Protein AF-A0A833XPL9-F1 (afdb_monomer)

Secondary structure (DSSP, 8-state):
-------SS-HHHHHHHHHHHHTT-----PPPP---S-S--GGGSS-------SSSS-----------GGGGTTT-HHHHHHHHHT--STTSHHHHHHHHSS----

Organism: Juglans regia (NCBI:txid51240)

Radius of gyration: 23.5 Å; Cα contacts (8 Å, |Δi|>4): 28; chains: 1; bounding box: 42×35×54 Å

Solvent-accessible surface area (backbone atoms only — not comparable to full-atom values): 7616 Å² total; per-residue (Å²): 140,87,87,87,87,89,75,93,64,55,71,67,58,50,47,54,53,47,49,73,73,51,64,84,62,77,85,78,83,72,75,81,91,74,82,88,76,74,96,66,54,78,87,65,50,97,68,87,88,85,82,86,69,92,61,92,80,88,84,88,85,87,84,76,94,71,80,84,56,77,89,43,61,87,77,30,65,69,59,55,52,49,50,62,64,67,30,71,51,88,90,24,64,46,37,52,50,46,70,74,38,93,79,73,84,132

InterPro domains:
  IPR007863 Peptidase M16, C-terminal [PF05193] (1-98)
  IPR011249 Metalloenzyme, LuxS/M16 peptidase-like [SSF63411] (38-101)
  IPR050626 Peptidase M16 [PTHR43690] (1-100)

Sequence (106 aa):
MHLVVYGKENLDEIQNLVEHKFQDIRNTERSCFRCPGEPCTSEHLQVLVRSVPIKQGHKLRIAWPITPEIHHYKEGPCRYLSHLIGHAGEGSLFYVLKTLGKSFVS

pLDDT: mean 90.02, std 9.69, range [49.91, 97.25]

Mean predicted aligned error: 7.23 Å

Structure (mmCIF, N/CA/C/O backbone):
data_AF-A0A833XPL9-F1
#
_entry.id   AF-A0A833XPL9-F1
#
loop_
_atom_site.group_PDB
_atom_site.id
_atom_site.type_symbol
_atom_site.label_atom_id
_atom_site.label_alt_id
_atom_site.label_comp_id
_atom_site.label_asym_id
_atom_site.label_entity_id
_atom_site.label_seq_id
_atom_site.pdbx_PDB_ins_code
_atom_site.Cartn_x
_atom_site.Cartn_y
_atom_site.Cartn_z
_atom_site.occupancy
_atom_site.B_iso_or_equiv
_atom_site.auth_seq_id
_atom_site.auth_comp_id
_atom_site.auth_asym_id
_atom_site.auth_atom_id
_atom_site.pdbx_PDB_model_num
ATOM 1 N N . MET A 1 1 ? -11.309 -5.680 17.076 1.00 87.75 1 MET A N 1
ATOM 2 C CA . MET A 1 1 ? -12.397 -5.012 16.329 1.00 87.75 1 MET A CA 1
ATOM 3 C C . MET A 1 1 ? -12.152 -3.516 16.419 1.00 87.75 1 MET A C 1
ATOM 5 O O . MET A 1 1 ? -11.761 -3.070 17.488 1.00 87.75 1 MET A O 1
ATOM 9 N N . HIS A 1 2 ? -12.335 -2.770 15.332 1.00 92.25 2 HIS A N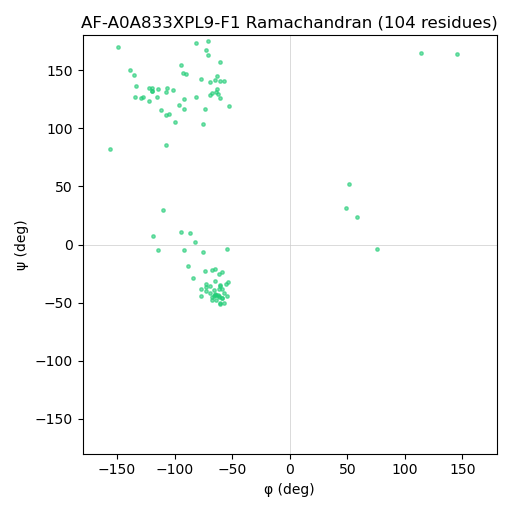 1
ATOM 10 C CA . HIS A 1 2 ? -12.300 -1.305 15.350 1.00 92.25 2 HIS A CA 1
ATOM 11 C C . HIS A 1 2 ? -13.664 -0.798 14.883 1.00 92.25 2 HIS A C 1
ATOM 13 O O . HIS A 1 2 ? -14.184 -1.306 13.891 1.00 92.25 2 HIS A O 1
ATOM 19 N N . LEU A 1 3 ? -14.242 0.155 15.611 1.00 94.44 3 LEU A N 1
ATOM 20 C CA . LEU A 1 3 ? -15.529 0.772 15.303 1.00 94.44 3 LEU A CA 1
ATOM 21 C C . LEU A 1 3 ? -15.318 2.279 15.164 1.00 94.44 3 LEU A C 1
ATOM 23 O O . LEU A 1 3 ? -14.645 2.888 15.990 1.00 94.44 3 LEU A O 1
ATOM 27 N N . VAL A 1 4 ? -15.902 2.862 14.123 1.00 96.31 4 VAL A N 1
ATOM 28 C CA . VAL A 1 4 ? -15.976 4.311 13.930 1.00 96.31 4 VAL A CA 1
ATOM 29 C C . VAL A 1 4 ? -17.440 4.646 13.691 1.00 96.31 4 VAL A C 1
ATOM 31 O O . VAL A 1 4 ? -18.070 4.044 12.823 1.00 96.31 4 VAL A O 1
ATOM 34 N N . VAL A 1 5 ? -17.978 5.583 14.469 1.00 94.94 5 VAL A N 1
ATOM 35 C CA . VAL A 1 5 ? -19.354 6.072 14.336 1.00 94.94 5 VAL A CA 1
ATOM 36 C C . VAL A 1 5 ? -19.299 7.561 14.038 1.00 94.94 5 VAL A C 1
ATOM 38 O O . VAL A 1 5 ? -18.571 8.303 14.692 1.00 94.94 5 VAL A O 1
ATOM 41 N N . TYR A 1 6 ? -20.051 7.978 13.026 1.00 96.12 6 TYR A N 1
ATOM 42 C CA . TYR A 1 6 ? -20.193 9.372 12.632 1.00 96.12 6 TYR A CA 1
ATOM 43 C C . TYR A 1 6 ? -21.673 9.740 12.692 1.00 96.12 6 TYR A C 1
ATOM 45 O O . TYR A 1 6 ? -22.494 9.082 12.052 1.00 96.12 6 TYR A O 1
ATOM 53 N N . GLY A 1 7 ? -21.997 10.767 13.473 1.00 94.12 7 GLY A N 1
ATOM 54 C CA . GLY A 1 7 ? -23.362 11.181 13.781 1.00 94.12 7 GLY A CA 1
ATOM 55 C C . GLY A 1 7 ? -23.452 12.685 14.018 1.00 94.12 7 GLY A C 1
ATOM 56 O O . GLY A 1 7 ? -22.433 13.377 14.076 1.00 94.12 7 GLY A O 1
ATOM 57 N N . LYS A 1 8 ? -24.684 13.188 14.100 1.00 95.25 8 LYS A N 1
ATOM 58 C CA . LYS A 1 8 ? -24.973 14.598 14.432 1.00 95.25 8 LYS A CA 1
ATOM 59 C C . LYS A 1 8 ? -25.087 14.818 15.941 1.00 95.25 8 LYS A C 1
ATOM 61 O O . LYS A 1 8 ? -25.043 15.956 16.397 1.00 95.25 8 LYS A O 1
ATOM 66 N N . GLU A 1 9 ? -25.293 13.726 16.659 1.00 96.06 9 GLU A N 1
ATOM 67 C CA . GLU A 1 9 ? -25.378 13.605 18.101 1.00 96.06 9 GLU A CA 1
ATOM 68 C C . GLU A 1 9 ? -24.071 14.053 18.764 1.00 96.06 9 GLU A C 1
ATOM 70 O O . GLU A 1 9 ? -22.996 14.055 18.152 1.00 96.06 9 GLU A O 1
ATOM 75 N N . ASN A 1 10 ? -24.161 14.439 20.034 1.00 96.69 10 ASN A N 1
ATOM 76 C CA . ASN A 1 10 ? -22.964 14.757 20.808 1.00 96.69 10 ASN A CA 1
ATOM 77 C C . ASN A 1 10 ? -22.178 13.477 21.168 1.00 96.69 10 ASN A C 1
ATOM 79 O O . ASN A 1 10 ? -22.651 12.353 20.997 1.00 96.69 10 ASN A O 1
ATOM 83 N N . LEU A 1 11 ? -20.943 13.645 21.652 1.00 97.25 11 LEU A N 1
ATOM 84 C CA . LEU A 1 11 ? -20.059 12.513 21.950 1.00 97.25 11 LEU A CA 1
ATOM 85 C C . LEU A 1 11 ? -20.639 11.575 23.018 1.00 97.25 11 LEU A C 1
ATOM 87 O O . LEU A 1 11 ? -20.486 10.363 22.884 1.00 97.25 11 LEU A O 1
ATOM 91 N N . ASP A 1 12 ? -21.341 12.114 24.015 1.00 97.19 12 ASP A N 1
ATOM 92 C CA . ASP A 1 12 ? -21.923 11.327 25.106 1.00 97.19 12 ASP A CA 1
ATOM 93 C C . ASP A 1 12 ? -23.086 10.456 24.604 1.00 97.19 12 ASP A C 1
ATOM 95 O O . ASP A 1 12 ? -23.192 9.275 24.937 1.00 97.19 12 ASP A O 1
ATOM 99 N N . GLU A 1 13 ? -23.940 11.004 23.738 1.00 96.56 13 GLU A N 1
ATOM 100 C CA . GLU A 1 13 ? -25.021 10.273 23.069 1.00 96.56 13 GLU A CA 1
ATOM 101 C C . GLU A 1 13 ? -24.479 9.142 22.189 1.00 96.56 13 GLU A C 1
ATOM 103 O O . GLU A 1 13 ? -24.975 8.011 22.252 1.00 96.56 13 GLU A O 1
ATOM 108 N N . ILE A 1 14 ? -23.434 9.421 21.400 1.00 97.12 14 ILE A N 1
ATOM 109 C CA . ILE A 1 14 ? -22.791 8.417 20.543 1.00 97.12 14 ILE A CA 1
ATOM 110 C C . ILE A 1 14 ? -22.144 7.323 21.395 1.00 97.12 14 ILE A C 1
ATOM 112 O O . ILE A 1 14 ? -22.291 6.142 21.072 1.00 97.12 14 ILE A O 1
A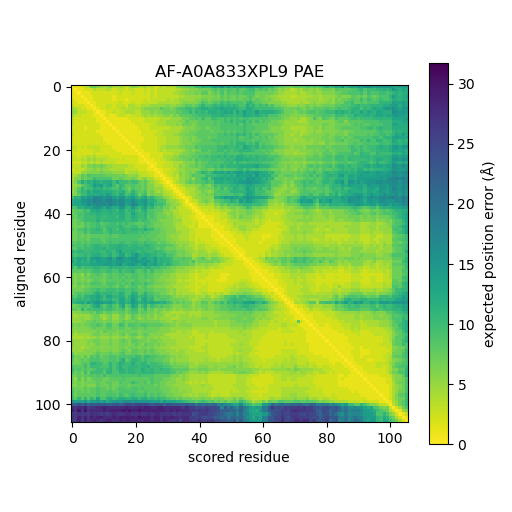TOM 116 N N . GLN A 1 15 ? -21.465 7.685 22.486 1.00 96.00 15 GLN A N 1
ATOM 117 C CA . GLN A 1 15 ? -20.865 6.718 23.402 1.00 96.00 15 GLN A CA 1
ATOM 118 C C . GLN A 1 15 ? -21.933 5.800 24.008 1.00 96.00 15 GLN A C 1
ATOM 120 O O . GLN A 1 15 ? -21.818 4.580 23.878 1.00 96.00 15 GLN A O 1
ATOM 125 N N . ASN A 1 16 ? -23.005 6.367 24.571 1.00 96.62 16 ASN A N 1
ATOM 126 C CA . ASN A 1 16 ? -24.107 5.599 25.161 1.00 96.62 16 ASN A CA 1
ATOM 127 C C . ASN A 1 16 ? -24.742 4.635 24.145 1.00 96.62 16 ASN A C 1
ATOM 129 O O . ASN A 1 16 ? -25.024 3.474 24.455 1.00 96.62 16 ASN A O 1
ATOM 133 N N . LEU A 1 17 ? -24.937 5.093 22.904 1.00 95.88 17 LEU A N 1
ATOM 134 C CA . LEU A 1 17 ? -25.479 4.269 21.824 1.00 95.88 17 LEU A CA 1
ATOM 135 C C . LEU A 1 17 ? -24.549 3.100 21.470 1.00 95.88 17 LEU A C 1
ATOM 137 O O . LEU A 1 17 ? -25.019 1.980 21.241 1.00 95.88 17 LEU A O 1
ATOM 141 N N . VAL A 1 18 ? -23.242 3.361 21.391 1.00 96.50 18 VAL A N 1
ATOM 142 C CA . VAL A 1 18 ? -22.230 2.348 21.074 1.00 96.50 18 VAL A CA 1
ATOM 143 C C . VAL A 1 18 ? -22.126 1.324 22.196 1.00 96.50 18 VAL A C 1
ATOM 145 O O . VAL A 1 18 ? -22.175 0.127 21.919 1.00 96.50 18 VAL A O 1
ATOM 148 N N . GLU A 1 19 ? -22.044 1.758 23.449 1.00 95.81 19 GLU A N 1
ATOM 149 C CA . GLU A 1 19 ? -21.995 0.852 24.598 1.00 95.81 19 GLU A CA 1
ATOM 150 C C . GLU A 1 19 ? -23.223 -0.060 24.613 1.00 95.81 19 GLU A C 1
ATOM 152 O O . GLU A 1 19 ? -23.082 -1.282 24.583 1.00 95.81 19 GLU A O 1
ATOM 157 N N . HIS A 1 20 ? -24.426 0.510 24.500 1.00 96.19 20 HIS A N 1
ATOM 158 C CA . HIS A 1 20 ? -25.662 -0.271 24.485 1.00 96.19 20 HIS A CA 1
ATOM 159 C C . HIS A 1 20 ? -25.711 -1.296 23.338 1.00 96.19 20 HIS A C 1
ATOM 161 O O . HIS A 1 20 ? -26.241 -2.395 23.507 1.00 96.19 20 HIS A O 1
ATOM 167 N N . LYS A 1 21 ? -25.211 -0.955 22.143 1.00 95.50 21 LYS A N 1
ATOM 168 C CA . LYS A 1 21 ? -25.292 -1.839 20.963 1.00 95.50 21 LYS A CA 1
ATOM 169 C C . LYS A 1 21 ? -24.180 -2.881 20.883 1.00 95.50 21 LYS A C 1
ATOM 171 O O . LYS A 1 21 ? -24.397 -3.923 20.270 1.00 95.50 21 LYS A O 1
ATOM 176 N N . PHE A 1 22 ? -23.002 -2.592 21.429 1.00 96.00 22 PHE A N 1
ATOM 177 C CA . PHE A 1 22 ? -21.805 -3.414 21.232 1.00 96.00 22 PHE A CA 1
ATOM 178 C C . PHE A 1 22 ? -21.311 -4.095 22.521 1.00 96.00 22 PHE A C 1
ATOM 180 O O . PHE A 1 22 ? -20.408 -4.926 22.428 1.00 96.00 22 PHE A O 1
ATOM 187 N N . GLN A 1 23 ? -21.910 -3.824 23.691 1.00 94.88 23 GLN A N 1
ATOM 188 C CA . GLN A 1 23 ? -21.533 -4.446 24.975 1.00 94.88 23 GLN A CA 1
ATOM 189 C C . GLN A 1 23 ? -21.562 -5.981 24.966 1.00 94.88 23 GLN A C 1
ATOM 191 O O . GLN A 1 23 ? -20.718 -6.616 25.595 1.00 94.88 23 GLN A O 1
ATOM 196 N N . ASP A 1 24 ? -22.485 -6.592 24.219 1.00 95.38 24 ASP A N 1
ATOM 197 C CA . ASP A 1 24 ? -22.658 -8.051 24.201 1.00 95.38 24 ASP A CA 1
ATOM 198 C C . ASP A 1 24 ? -21.571 -8.779 23.389 1.00 95.38 24 ASP A C 1
ATOM 200 O O . ASP A 1 24 ? -21.501 -10.015 23.369 1.00 95.38 24 ASP A O 1
ATOM 204 N N . ILE A 1 25 ? -20.697 -8.033 22.705 1.00 94.06 25 ILE A N 1
ATOM 205 C CA . ILE A 1 25 ? -19.609 -8.603 21.915 1.00 94.06 25 ILE A CA 1
ATOM 206 C C . ILE A 1 25 ? -18.510 -9.083 22.857 1.00 94.06 25 ILE A C 1
ATOM 208 O O . ILE A 1 25 ? -17.701 -8.318 23.380 1.00 94.06 25 ILE A O 1
ATOM 212 N N . ARG A 1 26 ? -18.455 -10.403 23.031 1.00 93.44 26 ARG A N 1
ATOM 213 C CA . ARG A 1 26 ? -17.462 -11.066 23.878 1.00 93.44 26 ARG A CA 1
ATOM 214 C C . ARG A 1 2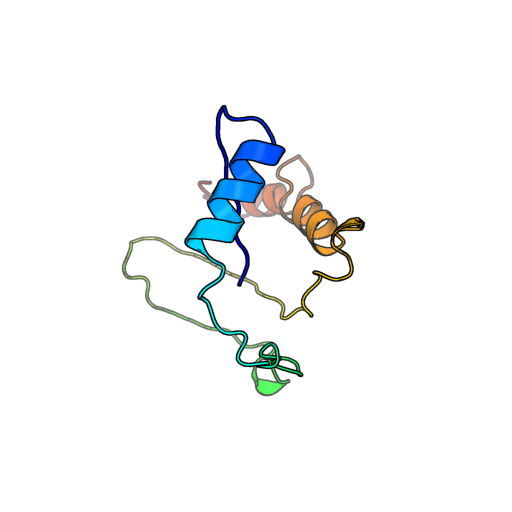6 ? -16.043 -10.837 23.360 1.00 93.44 26 ARG A C 1
ATOM 216 O O . ARG A 1 26 ? -15.735 -11.133 22.204 1.00 93.44 26 ARG A O 1
ATOM 223 N N . ASN A 1 27 ? -15.152 -10.405 24.249 1.00 91.50 27 ASN A N 1
ATOM 224 C CA . ASN A 1 27 ? -13.719 -10.433 23.989 1.00 91.50 27 ASN A CA 1
ATOM 225 C C . ASN A 1 27 ? -13.213 -11.880 24.079 1.00 91.50 27 ASN A C 1
ATOM 227 O O . ASN A 1 27 ? -13.282 -12.501 25.134 1.00 91.50 27 ASN A O 1
ATOM 231 N N . THR A 1 28 ? -12.706 -12.423 22.972 1.00 93.44 28 THR A N 1
ATOM 232 C CA . THR A 1 28 ? -12.151 -13.786 22.918 1.00 93.44 28 THR A CA 1
ATOM 233 C C . THR A 1 28 ? -10.633 -13.827 23.119 1.00 93.44 28 THR A C 1
ATOM 235 O O . THR A 1 28 ? -10.024 -14.838 22.781 1.00 93.44 28 THR A O 1
ATOM 238 N N . GLU A 1 29 ? -10.013 -12.714 23.531 1.00 89.19 29 GLU A N 1
ATOM 239 C CA . GLU A 1 29 ? -8.566 -12.569 23.788 1.00 89.19 29 GLU A CA 1
ATOM 240 C C . GLU A 1 29 ? -7.667 -13.107 22.663 1.00 89.19 29 GLU A C 1
ATOM 242 O O . GLU A 1 29 ? -6.551 -13.580 22.872 1.00 89.19 29 GLU A O 1
ATOM 247 N N . ARG A 1 30 ? -8.156 -13.032 21.420 1.00 89.31 30 ARG A N 1
ATOM 248 C CA . ARG A 1 30 ? -7.398 -13.510 20.267 1.00 89.31 30 ARG A CA 1
ATOM 249 C C . ARG A 1 30 ? -6.207 -12.596 20.035 1.00 89.31 30 ARG A C 1
ATOM 251 O O . ARG A 1 30 ? -6.362 -11.383 19.892 1.00 89.31 30 ARG A O 1
ATOM 258 N N . SER A 1 31 ? -5.028 -13.199 19.932 1.00 86.62 31 SER A N 1
ATOM 259 C CA . SER A 1 31 ? -3.831 -12.491 19.508 1.00 86.62 31 SER A CA 1
ATOM 260 C C . SER A 1 31 ? -3.995 -11.988 18.073 1.00 86.62 31 SER A C 1
ATOM 262 O O . SER A 1 31 ? -4.628 -12.619 17.223 1.00 86.62 31 SER A O 1
ATOM 264 N N . CYS A 1 32 ? -3.429 -10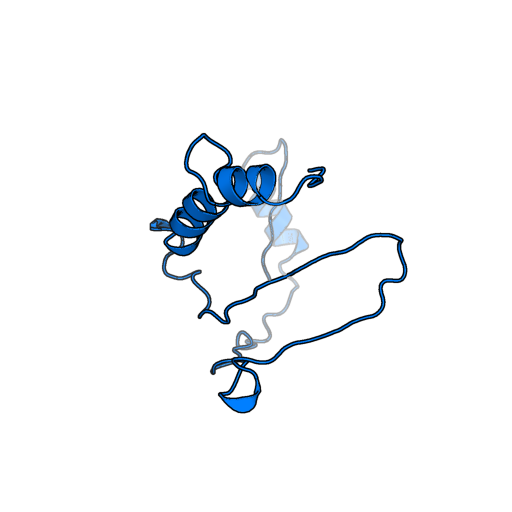.813 17.800 1.00 83.38 32 CYS A N 1
ATOM 265 C CA . CYS A 1 32 ? -3.360 -10.310 16.437 1.00 83.38 32 CYS A CA 1
ATOM 266 C C . CYS A 1 32 ? -2.479 -11.250 15.605 1.00 83.38 32 CYS A C 1
ATOM 268 O O . CYS A 1 32 ? -1.372 -11.593 16.031 1.00 83.38 32 CYS A O 1
ATOM 270 N N . PHE A 1 33 ? -2.962 -11.652 14.428 1.00 84.69 33 PHE A N 1
ATOM 271 C CA . PHE A 1 33 ? -2.174 -12.447 13.496 1.00 84.69 33 PHE A CA 1
ATOM 272 C C . PHE A 1 33 ? -0.925 -11.662 13.089 1.00 84.69 33 PHE A C 1
ATOM 274 O O . PHE A 1 33 ? -1.014 -10.527 12.618 1.00 84.69 33 PHE A O 1
ATOM 281 N N . ARG A 1 34 ?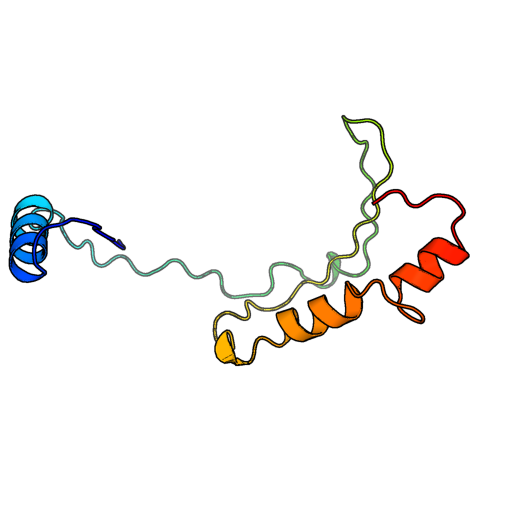 0.244 -12.275 13.268 1.00 82.69 34 ARG A N 1
ATOM 282 C CA . ARG A 1 34 ? 1.520 -11.742 12.790 1.00 82.69 34 ARG A CA 1
ATOM 283 C C . ARG A 1 34 ? 2.116 -12.755 11.829 1.00 82.69 34 ARG A C 1
ATOM 285 O O . ARG A 1 34 ? 2.158 -13.939 12.143 1.00 82.69 34 ARG A O 1
ATOM 292 N N . CYS A 1 35 ? 2.602 -12.273 10.694 1.00 81.12 35 CYS A N 1
ATOM 293 C CA . CYS A 1 35 ? 3.390 -13.064 9.759 1.00 81.12 35 CYS A CA 1
ATOM 294 C C . CYS A 1 35 ? 4.845 -12.587 9.854 1.00 81.12 35 CYS A C 1
ATOM 296 O O . CYS A 1 35 ? 5.214 -11.653 9.142 1.00 81.12 35 CYS A O 1
ATOM 298 N N . PRO A 1 36 ? 5.644 -13.118 10.796 1.00 74.94 36 PRO A N 1
ATOM 299 C CA . PRO A 1 36 ? 7.053 -12.766 10.888 1.00 74.94 36 PRO A CA 1
ATOM 300 C C . PRO A 1 36 ? 7.820 -13.347 9.693 1.00 74.94 36 PRO A C 1
ATOM 302 O O . PRO A 1 36 ? 7.588 -14.490 9.307 1.00 74.94 36 PRO A O 1
ATOM 305 N N . GLY A 1 37 ? 8.751 -12.570 9.142 1.00 76.44 37 GLY A N 1
ATOM 306 C CA . GLY A 1 37 ? 9.624 -12.988 8.042 1.00 76.44 37 GLY A CA 1
ATOM 307 C C . GLY A 1 37 ? 9.393 -12.221 6.741 1.00 76.44 37 GLY A C 1
ATOM 308 O O . GLY A 1 37 ? 8.389 -11.531 6.570 1.00 76.44 37 GLY A O 1
ATOM 309 N N . GLU A 1 38 ? 10.358 -12.341 5.832 1.00 80.81 38 GLU A N 1
ATOM 310 C CA . GLU A 1 38 ? 10.269 -11.774 4.488 1.00 80.81 38 GLU A CA 1
ATOM 311 C C . GLU A 1 38 ? 9.435 -12.720 3.606 1.00 80.81 38 GLU A C 1
ATOM 313 O O . GLU A 1 38 ? 9.756 -13.909 3.526 1.00 80.81 38 GLU A O 1
ATOM 318 N N . PRO A 1 39 ? 8.383 -12.241 2.920 1.00 83.19 39 PRO A N 1
ATOM 319 C CA . PRO A 1 39 ? 7.586 -13.086 2.029 1.00 83.19 39 PRO A CA 1
ATOM 320 C C . PRO A 1 39 ? 8.388 -13.599 0.823 1.00 83.19 39 PRO A C 1
ATOM 322 O O . PRO A 1 39 ? 8.005 -14.593 0.209 1.00 83.19 39 PRO A O 1
ATOM 325 N N . CYS A 1 40 ? 9.493 -12.931 0.485 1.00 88.69 40 CYS A N 1
ATOM 326 C CA . CYS A 1 40 ? 10.378 -13.288 -0.616 1.00 88.69 40 CYS A CA 1
ATOM 327 C C . CYS A 1 40 ? 11.731 -13.778 -0.082 1.00 88.69 40 CYS A C 1
ATOM 329 O O . CYS A 1 40 ? 12.495 -13.012 0.500 1.00 88.69 40 CYS A O 1
ATOM 331 N N . THR A 1 41 ? 12.062 -15.044 -0.335 1.00 89.75 41 THR A N 1
ATOM 332 C CA . THR A 1 41 ? 13.431 -15.569 -0.158 1.00 89.75 41 THR A CA 1
ATOM 333 C C . THR A 1 41 ? 14.314 -15.228 -1.364 1.00 89.75 41 THR A C 1
ATOM 335 O O . THR A 1 41 ? 13.817 -14.746 -2.381 1.00 89.75 41 THR A O 1
ATOM 338 N N . SER A 1 42 ? 15.618 -15.519 -1.296 1.00 91.19 42 SER A N 1
ATOM 339 C CA . SER A 1 42 ? 16.575 -15.260 -2.386 1.00 91.19 42 SER A CA 1
ATOM 340 C C . SER A 1 42 ? 16.164 -15.854 -3.738 1.00 91.19 42 SER A C 1
ATOM 342 O O . SER A 1 42 ? 16.425 -15.239 -4.765 1.00 91.19 42 SER A O 1
ATOM 344 N N . GLU A 1 43 ? 15.473 -16.997 -3.747 1.00 93.94 43 GLU A N 1
ATOM 345 C CA . GLU A 1 43 ? 14.965 -17.650 -4.966 1.00 93.94 43 GLU A CA 1
ATOM 346 C C . GLU A 1 43 ? 13.848 -16.852 -5.659 1.00 93.94 43 GLU A C 1
ATOM 348 O O . GLU A 1 43 ? 13.607 -17.010 -6.853 1.00 93.94 43 GLU A O 1
ATOM 353 N N . HIS A 1 44 ? 13.174 -15.969 -4.919 1.00 93.44 44 HIS A N 1
ATOM 354 C CA . HIS A 1 44 ? 12.112 -15.101 -5.425 1.00 93.44 44 HIS A CA 1
ATOM 355 C C . HIS A 1 44 ? 12.639 -13.741 -5.908 1.00 93.44 44 HIS A C 1
ATOM 357 O O . HIS A 1 44 ? 11.868 -12.925 -6.419 1.00 93.44 44 HIS A O 1
ATOM 363 N N . LEU A 1 45 ? 13.935 -13.462 -5.729 1.00 93.75 45 LEU A N 1
ATOM 364 C CA . LEU A 1 45 ? 14.571 -12.213 -6.142 1.00 93.75 45 LEU A CA 1
ATOM 365 C C . LEU A 1 45 ? 15.206 -12.364 -7.525 1.00 93.75 45 LEU A C 1
ATOM 367 O O . LEU A 1 45 ? 15.577 -13.454 -7.941 1.00 93.75 45 LEU A O 1
ATOM 371 N N . GLN A 1 46 ? 15.352 -11.244 -8.239 1.00 94.62 46 GLN A N 1
ATOM 372 C CA . GLN A 1 46 ? 15.977 -11.204 -9.573 1.00 94.62 46 GLN A CA 1
ATOM 373 C C . GLN A 1 46 ? 15.288 -12.105 -10.617 1.00 94.62 46 GLN A C 1
ATOM 375 O O . GLN A 1 46 ? 15.883 -12.485 -11.624 1.00 94.62 46 GLN A O 1
ATOM 380 N N . VAL A 1 47 ? 14.008 -12.412 -10.408 1.00 95.69 47 VAL A N 1
ATOM 381 C CA . VAL A 1 47 ? 13.199 -13.206 -11.334 1.00 95.69 47 VAL A CA 1
ATOM 382 C C . VAL A 1 47 ? 12.486 -12.323 -12.357 1.00 95.69 47 VAL A C 1
ATOM 384 O O . VAL A 1 47 ? 12.042 -11.213 -12.056 1.00 95.69 47 VAL A O 1
ATOM 387 N N . L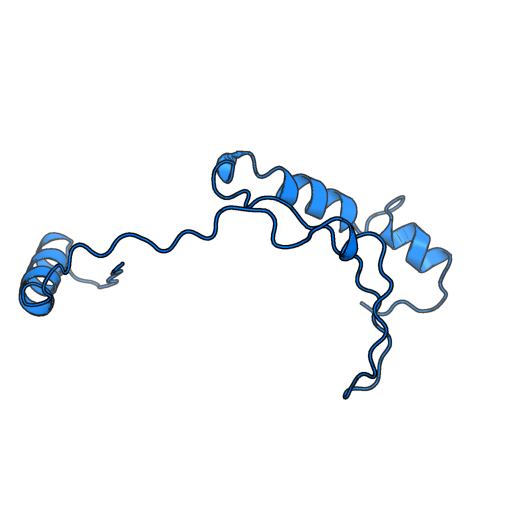EU A 1 48 ? 12.316 -12.843 -13.575 1.00 96.44 48 LEU A N 1
ATOM 388 C CA . LEU A 1 48 ? 11.484 -12.231 -14.610 1.00 96.44 48 LEU A CA 1
ATOM 389 C C . LEU A 1 48 ? 10.174 -13.006 -14.744 1.00 96.44 48 LEU A C 1
ATOM 391 O O . LEU A 1 48 ? 10.152 -14.127 -15.248 1.00 96.44 48 LEU A O 1
ATOM 395 N N . VAL A 1 49 ? 9.066 -12.375 -14.362 1.00 95.06 49 VAL A N 1
ATOM 396 C CA . VAL A 1 49 ? 7.729 -12.960 -14.507 1.00 95.06 49 VAL A CA 1
ATOM 397 C C . VAL A 1 49 ? 7.081 -12.457 -15.796 1.00 95.06 49 VAL A C 1
ATOM 399 O O . VAL A 1 49 ? 6.870 -11.257 -15.969 1.00 95.06 49 VAL A O 1
ATOM 402 N N . ARG A 1 50 ? 6.735 -13.380 -16.701 1.00 96.38 50 ARG A N 1
ATOM 403 C CA . ARG A 1 50 ? 5.980 -13.100 -17.935 1.00 96.38 50 ARG A CA 1
ATOM 404 C C . ARG A 1 50 ? 4.554 -13.621 -17.785 1.00 96.38 50 ARG A C 1
ATOM 406 O O . ARG A 1 50 ? 4.354 -14.737 -17.323 1.00 96.38 50 ARG A O 1
ATOM 413 N N . SER A 1 51 ? 3.566 -12.818 -18.172 1.00 95.19 51 SER A N 1
ATOM 414 C CA . SER A 1 51 ? 2.146 -13.188 -18.092 1.00 95.19 51 SER A CA 1
ATOM 415 C C . SER A 1 51 ? 1.392 -12.725 -19.336 1.00 95.19 51 SER A C 1
ATOM 417 O O . SER A 1 51 ? 1.773 -11.729 -19.953 1.00 95.19 51 SER A O 1
ATOM 419 N N . VAL A 1 52 ? 0.344 -13.462 -19.711 1.00 95.56 52 VAL A N 1
ATOM 420 C CA . VAL A 1 52 ? -0.528 -13.127 -20.845 1.00 95.56 52 VAL A CA 1
ATOM 421 C C . VAL A 1 52 ? -1.693 -12.282 -20.324 1.00 95.56 52 VAL A C 1
ATOM 423 O O . VAL A 1 52 ? -2.457 -12.771 -19.487 1.00 95.56 52 VAL A O 1
ATOM 426 N N . PRO A 1 53 ? -1.839 -11.014 -20.754 1.00 95.25 53 PRO A N 1
ATOM 427 C CA . PRO A 1 53 ? -2.907 -10.163 -20.260 1.00 95.25 53 PRO A CA 1
ATOM 428 C C . PRO A 1 53 ? -4.241 -10.527 -20.923 1.00 95.25 53 PRO A C 1
ATOM 430 O O . PRO A 1 53 ? -4.302 -10.811 -22.115 1.00 95.25 53 PRO A O 1
ATOM 433 N N . ILE A 1 54 ? -5.329 -10.468 -20.151 1.00 96.56 54 ILE A N 1
ATOM 434 C CA . ILE A 1 54 ? -6.693 -10.643 -20.683 1.00 96.56 54 ILE A CA 1
ATOM 435 C C . ILE A 1 54 ? -7.117 -9.410 -21.496 1.00 96.56 54 ILE A C 1
ATOM 437 O O . ILE A 1 54 ? -7.808 -9.524 -22.503 1.00 96.56 54 ILE A O 1
ATOM 441 N N . LYS A 1 55 ? -6.710 -8.215 -21.052 1.00 94.38 55 LYS A N 1
ATOM 442 C CA . LYS A 1 55 ? -6.978 -6.949 -21.746 1.00 94.38 55 LYS A CA 1
ATOM 443 C C . LYS A 1 55 ? -5.822 -6.598 -22.674 1.00 94.38 55 LYS A C 1
ATOM 445 O O . LYS A 1 55 ? -4.667 -6.855 -22.345 1.00 94.3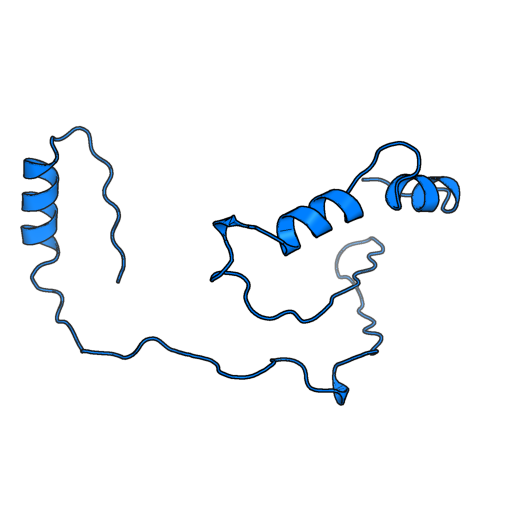8 55 LYS A O 1
ATOM 450 N N . GLN A 1 56 ? -6.131 -5.947 -23.792 1.00 93.00 56 GLN A N 1
ATOM 451 C CA . GLN A 1 56 ? -5.112 -5.444 -24.706 1.00 93.00 56 GLN A CA 1
ATOM 452 C C . GLN A 1 56 ? -4.241 -4.387 -24.015 1.00 93.00 56 GLN A C 1
ATOM 454 O O . GLN A 1 56 ? -4.750 -3.476 -23.362 1.00 93.00 56 GLN A O 1
ATOM 459 N N . GLY A 1 57 ? -2.926 -4.513 -24.177 1.00 88.50 57 GLY A N 1
ATOM 460 C CA . GLY A 1 57 ? -1.946 -3.573 -23.650 1.00 88.50 57 GLY A CA 1
ATOM 461 C C . GLY A 1 57 ? -0.656 -4.262 -23.222 1.00 88.50 57 GLY A C 1
ATOM 462 O O . GLY A 1 57 ? -0.606 -5.477 -23.032 1.00 88.50 57 GLY A O 1
ATOM 463 N N . HIS A 1 58 ? 0.390 -3.462 -23.045 1.00 90.31 58 HIS A N 1
ATOM 464 C CA . HIS A 1 58 ? 1.673 -3.913 -22.518 1.00 90.31 58 HIS A CA 1
ATOM 465 C C . HIS A 1 58 ? 1.921 -3.241 -21.172 1.00 90.31 58 HIS A C 1
ATOM 467 O O . HIS A 1 58 ? 1.726 -2.035 -21.029 1.00 90.31 58 HIS A O 1
ATOM 473 N N . LYS A 1 59 ? 2.353 -4.019 -20.177 1.00 91.44 59 LYS A N 1
ATOM 474 C CA . LYS A 1 59 ? 2.681 -3.507 -18.846 1.00 91.44 59 LYS A CA 1
ATOM 475 C C . LYS A 1 59 ? 3.995 -4.101 -18.368 1.00 91.44 59 LYS A C 1
ATOM 477 O O . LYS A 1 59 ? 4.143 -5.318 -18.315 1.00 91.44 59 LYS A O 1
ATOM 482 N N . LEU A 1 60 ? 4.909 -3.226 -17.965 1.00 93.38 60 LEU A N 1
ATOM 483 C CA . LEU A 1 60 ? 6.094 -3.585 -17.198 1.00 93.38 60 LEU A CA 1
ATOM 484 C C . LEU A 1 60 ? 5.844 -3.229 -15.730 1.00 93.38 60 LEU A C 1
ATOM 486 O O . LEU A 1 60 ? 5.363 -2.138 -15.427 1.00 93.38 60 LEU A O 1
ATOM 490 N N . ARG A 1 61 ? 6.155 -4.149 -14.814 1.00 94.06 61 ARG A N 1
ATOM 491 C CA . ARG A 1 61 ? 6.139 -3.894 -13.369 1.00 94.06 61 ARG A CA 1
ATOM 492 C C . ARG A 1 61 ? 7.466 -4.343 -12.781 1.00 94.06 61 ARG A C 1
ATOM 494 O O . ARG A 1 61 ? 7.836 -5.501 -12.942 1.00 94.06 61 ARG A O 1
ATOM 501 N N . ILE A 1 62 ? 8.123 -3.434 -12.073 1.00 94.12 62 ILE A N 1
ATOM 502 C CA . ILE A 1 62 ? 9.294 -3.721 -11.247 1.00 94.12 62 ILE A CA 1
ATOM 503 C C . ILE A 1 62 ? 8.828 -3.629 -9.795 1.00 94.12 62 ILE A C 1
ATOM 505 O O . ILE A 1 62 ? 8.109 -2.694 -9.442 1.00 94.12 62 ILE A O 1
ATOM 509 N N . ALA A 1 63 ? 9.152 -4.633 -8.988 1.00 92.94 63 ALA A N 1
ATOM 510 C CA . ALA A 1 63 ? 8.730 -4.711 -7.598 1.00 92.94 63 ALA A CA 1
ATOM 511 C C . ALA A 1 63 ? 9.921 -5.097 -6.726 1.00 92.94 63 ALA A C 1
ATOM 513 O O . ALA A 1 63 ? 10.673 -6.006 -7.073 1.00 92.94 63 ALA A O 1
ATOM 514 N N . TRP A 1 64 ? 10.050 -4.417 -5.591 1.00 90.88 64 TRP A N 1
ATOM 515 C CA . TRP A 1 64 ? 11.016 -4.738 -4.552 1.00 90.88 64 TRP A CA 1
ATOM 516 C C . TRP A 1 64 ? 10.244 -5.156 -3.303 1.00 90.88 64 TRP A C 1
ATOM 518 O O . TRP A 1 64 ? 9.346 -4.414 -2.891 1.00 90.88 64 TRP A O 1
ATOM 528 N N . PRO A 1 65 ? 10.537 -6.329 -2.722 1.00 89.62 65 PRO A N 1
ATOM 529 C CA . PRO A 1 65 ? 10.015 -6.666 -1.411 1.00 89.62 65 PRO A CA 1
ATOM 530 C C . PRO A 1 65 ? 10.664 -5.736 -0.379 1.00 89.62 65 PRO A C 1
ATOM 532 O O . PRO A 1 65 ? 11.875 -5.518 -0.403 1.00 89.62 65 PRO A O 1
ATOM 535 N N . ILE A 1 66 ? 9.831 -5.123 0.459 1.00 86.62 66 ILE A N 1
ATOM 536 C CA . ILE A 1 66 ? 10.245 -4.211 1.524 1.00 86.62 66 ILE A CA 1
ATOM 537 C C . ILE A 1 66 ? 9.480 -4.557 2.798 1.00 86.62 66 ILE A C 1
ATOM 539 O O . ILE A 1 66 ? 8.301 -4.926 2.749 1.00 86.62 66 ILE A O 1
ATOM 543 N N . THR A 1 67 ? 10.131 -4.383 3.945 1.00 81.81 67 THR A N 1
ATOM 544 C CA . THR A 1 67 ? 9.497 -4.543 5.254 1.00 81.81 67 THR A CA 1
ATOM 545 C C . THR A 1 67 ? 8.337 -3.552 5.411 1.00 81.81 67 THR A C 1
ATOM 547 O O . THR A 1 67 ? 8.472 -2.393 5.009 1.00 81.81 67 THR A O 1
ATOM 550 N N . PRO A 1 68 ? 7.203 -3.952 6.024 1.00 79.88 68 PRO A N 1
ATOM 551 C CA . PRO A 1 68 ? 6.097 -3.041 6.287 1.00 79.88 68 PRO A CA 1
ATOM 552 C C . PRO A 1 68 ? 6.543 -1.781 7.038 1.00 79.88 68 PRO A C 1
ATOM 554 O O . PRO A 1 68 ? 7.008 -1.838 8.173 1.00 79.88 68 PRO A O 1
ATOM 557 N N . GLU A 1 69 ? 6.337 -0.623 6.417 1.00 78.75 69 GLU A N 1
ATOM 558 C CA . GLU A 1 69 ? 6.848 0.665 6.898 1.00 78.75 69 GLU A CA 1
ATOM 559 C C . GLU A 1 69 ? 5.923 1.360 7.912 1.00 78.75 69 GLU A C 1
ATOM 561 O O . GLU A 1 69 ? 6.121 2.520 8.260 1.00 78.75 69 GLU A O 1
ATOM 566 N N . ILE A 1 70 ? 4.891 0.667 8.408 1.00 82.44 70 ILE A N 1
ATOM 567 C CA . ILE A 1 70 ? 3.858 1.256 9.277 1.00 82.44 70 ILE A CA 1
ATOM 568 C C . ILE A 1 70 ? 4.428 1.872 10.565 1.00 82.44 70 ILE A C 1
ATOM 570 O O . ILE A 1 70 ? 3.827 2.778 11.134 1.00 82.44 70 ILE A O 1
ATOM 574 N N . HIS A 1 71 ? 5.602 1.420 11.013 1.00 85.75 71 HIS A N 1
ATOM 575 C CA . HIS A 1 71 ? 6.293 1.984 12.178 1.00 85.75 71 HIS A CA 1
ATOM 576 C C . HIS A 1 71 ? 6.930 3.352 11.878 1.00 85.75 71 HIS A C 1
ATOM 578 O O . HIS A 1 71 ? 7.091 4.149 12.796 1.00 85.75 71 HIS A O 1
ATOM 584 N N . HIS A 1 72 ? 7.207 3.647 10.604 1.00 89.12 72 HIS A N 1
ATOM 585 C CA . HIS A 1 72 ? 7.784 4.903 10.112 1.00 89.12 72 HIS A CA 1
ATOM 586 C C . HIS A 1 72 ? 6.772 5.733 9.311 1.00 89.12 72 HIS A C 1
ATOM 588 O O . HIS A 1 72 ? 7.127 6.464 8.386 1.00 89.12 72 HIS A O 1
ATOM 594 N N . TYR A 1 73 ? 5.476 5.616 9.625 1.00 90.69 73 TYR A N 1
ATOM 595 C CA . TYR A 1 73 ? 4.429 6.301 8.859 1.00 90.69 73 TYR A CA 1
ATOM 596 C C . TYR A 1 73 ? 4.565 7.835 8.883 1.00 90.69 73 TYR A C 1
ATOM 598 O O . TYR A 1 73 ? 4.065 8.501 7.976 1.00 90.69 73 TYR A O 1
ATOM 606 N N . LYS A 1 74 ? 5.207 8.393 9.922 1.00 93.44 74 LYS A N 1
ATOM 607 C CA . LYS A 1 74 ? 5.426 9.839 10.071 1.00 93.44 74 LYS A CA 1
ATOM 608 C C . LYS A 1 74 ? 6.553 10.330 9.173 1.00 93.44 74 LYS A C 1
ATOM 610 O O . LYS A 1 74 ? 6.401 11.364 8.531 1.00 93.44 74 LYS A O 1
ATOM 615 N N . GLU A 1 75 ? 7.658 9.593 9.129 1.00 94.44 75 GLU A N 1
ATOM 616 C CA . GLU A 1 75 ? 8.809 9.898 8.281 1.00 94.44 75 GLU A CA 1
ATOM 617 C C . GLU A 1 75 ? 8.499 9.607 6.804 1.00 94.44 75 GLU A C 1
ATOM 619 O O . GLU A 1 75 ? 8.959 10.322 5.917 1.00 94.44 75 GLU A O 1
ATOM 624 N N . GLY A 1 76 ? 7.694 8.573 6.538 1.00 92.88 76 GLY A N 1
ATOM 625 C CA . GLY A 1 76 ? 7.273 8.142 5.205 1.00 92.88 76 GLY A CA 1
ATOM 626 C C . GLY A 1 76 ? 8.406 7.939 4.185 1.00 92.88 76 GLY A C 1
ATOM 627 O O . GLY A 1 76 ? 8.291 8.486 3.082 1.00 92.88 76 GLY A O 1
ATOM 628 N N . PRO A 1 77 ? 9.473 7.168 4.478 1.00 92.88 77 PRO A N 1
ATOM 629 C CA . PRO A 1 77 ? 10.609 7.021 3.562 1.00 92.88 77 PRO A CA 1
ATOM 630 C C . PRO A 1 77 ? 10.214 6.466 2.184 1.00 92.88 77 PRO A C 1
ATOM 632 O O . PRO A 1 77 ? 10.588 7.045 1.157 1.00 92.88 77 PRO A O 1
ATOM 635 N N . CYS A 1 78 ? 9.392 5.410 2.121 1.00 92.12 78 CYS A N 1
ATOM 636 C CA . CYS A 1 78 ? 8.922 4.880 0.836 1.00 92.12 78 CYS A CA 1
ATOM 637 C C . CYS A 1 78 ? 8.030 5.875 0.090 1.00 92.12 78 CYS A C 1
ATOM 639 O O . CYS A 1 78 ? 8.056 5.916 -1.141 1.00 92.12 78 CYS A O 1
ATOM 641 N N . ARG A 1 79 ? 7.272 6.719 0.805 1.00 93.06 79 ARG A N 1
ATOM 642 C CA . ARG A 1 79 ? 6.478 7.789 0.181 1.00 93.06 79 ARG A CA 1
ATOM 643 C C . ARG A 1 79 ? 7.382 8.827 -0.477 1.00 93.06 79 ARG A C 1
ATOM 645 O O . ARG A 1 79 ? 7.102 9.233 -1.604 1.00 93.06 79 ARG A O 1
ATOM 652 N N . TYR A 1 80 ? 8.456 9.229 0.199 1.00 95.19 80 TYR A N 1
ATOM 653 C CA . TYR A 1 80 ? 9.443 10.156 -0.350 1.00 95.19 80 TYR A CA 1
ATOM 654 C C . TYR A 1 80 ? 10.099 9.592 -1.620 1.00 95.19 80 TYR A C 1
ATOM 656 O O . TYR A 1 80 ? 10.080 10.238 -2.668 1.00 95.19 80 TYR A O 1
ATOM 664 N N . LEU A 1 81 ? 10.587 8.348 -1.570 1.00 94.25 81 LEU A N 1
ATOM 665 C CA . LEU A 1 81 ? 11.189 7.684 -2.733 1.00 94.25 81 LEU A CA 1
ATOM 666 C C . LEU A 1 81 ? 10.190 7.503 -3.881 1.00 94.25 81 LEU A C 1
ATOM 668 O O . LEU A 1 81 ? 10.513 7.796 -5.031 1.00 94.25 81 LEU A O 1
ATOM 672 N N . SER A 1 82 ? 8.960 7.077 -3.579 1.00 93.19 82 SER A N 1
ATOM 673 C CA . SER A 1 82 ? 7.906 6.925 -4.585 1.00 93.19 82 SER A CA 1
ATOM 674 C C . SER A 1 82 ? 7.575 8.249 -5.268 1.00 93.19 82 SER A C 1
ATOM 676 O O . SER A 1 82 ? 7.268 8.241 -6.459 1.00 93.19 82 SER A O 1
ATOM 678 N N . HIS A 1 83 ? 7.628 9.371 -4.545 1.00 95.12 83 HIS A N 1
ATOM 679 C CA . HIS A 1 83 ? 7.406 10.689 -5.130 1.00 95.12 83 HIS A CA 1
ATOM 680 C C . HIS A 1 83 ? 8.503 11.051 -6.138 1.00 95.12 83 HIS A C 1
ATOM 682 O O . HIS A 1 83 ? 8.189 11.508 -7.235 1.00 95.12 83 HIS A O 1
ATOM 688 N N . LEU A 1 84 ? 9.772 10.797 -5.801 1.00 96.06 84 LEU A N 1
ATOM 689 C CA . LEU A 1 84 ? 10.902 11.066 -6.696 1.00 96.06 84 LEU A CA 1
ATOM 690 C C . LEU A 1 84 ? 10.903 10.146 -7.923 1.00 96.06 84 LEU A C 1
ATOM 692 O O . LEU A 1 84 ? 11.064 10.616 -9.047 1.00 96.06 84 LEU A O 1
ATOM 696 N N . ILE A 1 85 ? 10.681 8.844 -7.726 1.00 95.25 85 ILE A N 1
ATOM 697 C CA . ILE A 1 85 ? 10.649 7.855 -8.815 1.00 95.25 85 ILE A CA 1
ATOM 698 C C . ILE A 1 85 ? 9.458 8.107 -9.749 1.00 95.25 85 ILE A C 1
ATOM 700 O O . ILE A 1 85 ? 9.588 7.980 -10.965 1.00 95.25 85 ILE A O 1
ATOM 704 N N . GLY A 1 86 ? 8.303 8.471 -9.184 1.00 94.19 86 GLY A N 1
ATOM 705 C 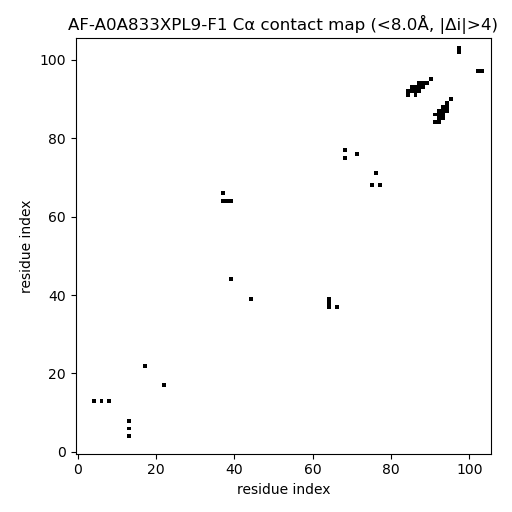CA . GLY A 1 86 ? 7.082 8.783 -9.928 1.00 94.19 86 GLY A CA 1
ATOM 706 C C . GLY A 1 86 ? 7.027 10.204 -10.491 1.00 94.19 86 GLY A C 1
ATOM 707 O O . GLY A 1 86 ? 6.008 10.579 -11.070 1.00 94.19 86 GLY A O 1
ATOM 708 N N . HIS A 1 87 ? 8.077 11.010 -10.312 1.00 96.50 87 HIS A N 1
ATOM 709 C CA . HIS A 1 87 ? 8.108 12.373 -10.824 1.00 96.50 87 HIS A CA 1
ATOM 710 C C . HIS A 1 87 ? 8.084 12.384 -12.361 1.00 96.50 87 HIS A C 1
ATOM 712 O O . HIS A 1 87 ? 8.720 11.552 -13.006 1.00 96.50 87 HIS A O 1
ATOM 718 N N . ALA A 1 88 ? 7.362 13.344 -12.944 1.00 94.69 88 ALA A N 1
ATOM 719 C CA . ALA A 1 88 ? 7.159 13.453 -14.393 1.00 94.69 88 ALA A CA 1
ATOM 720 C C . ALA A 1 88 ? 7.692 14.761 -15.006 1.00 94.69 88 ALA A C 1
ATOM 722 O O . ALA A 1 88 ? 7.450 15.026 -16.183 1.00 94.69 88 ALA A O 1
ATOM 723 N N . GLY A 1 89 ? 8.402 15.582 -14.224 1.00 94.25 89 GLY A N 1
ATOM 724 C CA . GLY A 1 89 ? 9.053 16.801 -14.709 1.00 94.25 89 GLY A CA 1
ATOM 725 C C . GLY A 1 89 ? 10.272 16.525 -15.592 1.00 94.25 89 GLY A C 1
ATOM 726 O O . GLY A 1 89 ? 10.694 15.379 -15.769 1.00 94.25 89 GLY A O 1
ATOM 727 N N . GLU A 1 90 ? 10.849 17.584 -16.153 1.00 95.25 90 GLU A N 1
ATOM 728 C CA . GLU A 1 90 ? 12.078 17.500 -16.946 1.00 95.25 90 GLU A CA 1
ATOM 729 C C . GLU A 1 90 ? 13.223 16.861 -16.141 1.00 95.25 90 GLU A C 1
ATOM 731 O O . GLU A 1 90 ? 13.346 17.060 -14.934 1.00 95.25 90 GLU A O 1
ATOM 736 N N . GLY A 1 91 ? 14.030 16.026 -16.800 1.00 93.19 91 GLY A N 1
ATOM 737 C CA . GLY A 1 91 ? 15.119 15.284 -16.154 1.00 93.19 91 GLY A CA 1
ATOM 738 C C . GLY A 1 91 ? 14.678 14.081 -15.306 1.00 93.19 91 GLY A C 1
ATOM 739 O O . GLY A 1 91 ? 15.529 13.338 -14.823 1.00 93.19 91 GLY A O 1
ATOM 740 N N . SER A 1 92 ? 13.372 13.840 -15.146 1.00 95.94 92 SER A N 1
ATOM 741 C CA . SER A 1 92 ? 12.864 12.661 -14.434 1.00 95.94 92 SER A CA 1
ATOM 742 C C . SER A 1 92 ? 13.074 11.349 -15.198 1.00 95.94 92 SER A C 1
ATOM 744 O O . SER A 1 92 ? 13.236 11.326 -16.423 1.00 95.94 92 SER A O 1
ATOM 746 N N . LEU A 1 93 ? 12.971 10.226 -14.477 1.00 93.38 93 LEU A N 1
ATOM 747 C CA . LEU A 1 93 ? 12.951 8.889 -15.077 1.00 93.38 93 LEU A CA 1
ATOM 748 C C . LEU A 1 93 ? 11.851 8.771 -16.142 1.00 93.38 93 LEU A C 1
ATOM 750 O O . LEU A 1 93 ? 12.099 8.266 -17.236 1.00 93.38 93 LEU A O 1
ATOM 754 N N . PHE A 1 94 ? 10.650 9.276 -15.848 1.00 93.12 94 PHE A N 1
ATOM 755 C CA . PHE A 1 94 ? 9.543 9.288 -16.800 1.00 93.12 94 PHE A CA 1
ATOM 756 C C . PHE A 1 94 ? 9.875 10.101 -18.057 1.00 93.12 94 PHE A C 1
ATOM 758 O O . PHE A 1 94 ? 9.630 9.626 -19.166 1.00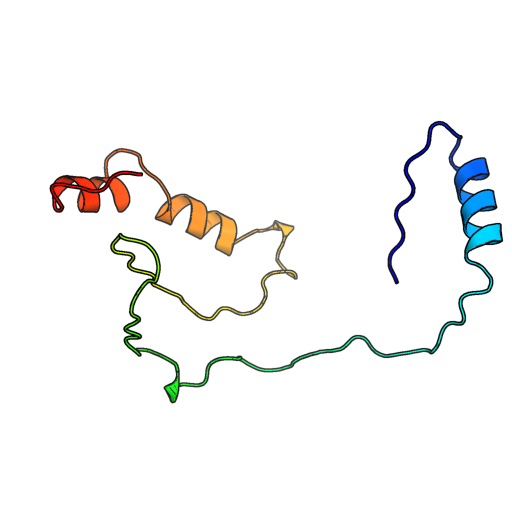 93.12 94 PHE A O 1
ATOM 765 N N . TYR A 1 95 ? 10.468 11.291 -17.904 1.00 93.94 95 TYR A N 1
ATOM 766 C CA . TYR A 1 95 ? 10.861 12.144 -19.029 1.00 93.94 95 TYR A CA 1
ATOM 767 C C . TYR A 1 95 ? 11.840 11.430 -19.968 1.00 93.94 95 TYR A C 1
ATOM 769 O O . TYR A 1 95 ? 11.633 11.408 -21.185 1.00 93.94 95 TYR A O 1
ATOM 777 N N . VAL A 1 96 ? 12.863 10.777 -19.410 1.00 93.62 96 VAL A N 1
ATOM 778 C CA . VAL A 1 96 ? 13.843 10.008 -20.189 1.00 93.62 96 VAL A CA 1
ATOM 779 C C . VAL A 1 96 ? 13.179 8.821 -20.891 1.00 93.62 96 VAL A C 1
ATOM 781 O O . VAL A 1 96 ? 13.347 8.657 -22.099 1.00 93.62 96 VAL A O 1
ATOM 784 N N . LEU A 1 97 ? 12.369 8.028 -20.180 1.00 91.56 97 LEU A N 1
ATOM 785 C CA . LEU A 1 97 ? 11.670 6.876 -20.765 1.00 91.56 97 LEU A CA 1
ATOM 786 C C . LEU A 1 97 ? 10.700 7.281 -21.882 1.00 91.56 97 LEU A C 1
ATOM 788 O O . LEU A 1 97 ? 10.629 6.596 -22.901 1.00 91.56 97 LEU A O 1
ATOM 792 N N . LYS A 1 98 ? 9.994 8.406 -21.728 1.00 90.81 98 LYS A N 1
ATOM 793 C CA . LYS A 1 98 ? 9.097 8.962 -22.750 1.00 90.81 98 LYS A CA 1
ATOM 794 C C . LYS A 1 98 ? 9.858 9.501 -23.964 1.00 90.81 98 LYS A C 1
ATOM 796 O O . LYS A 1 98 ? 9.378 9.388 -25.085 1.00 90.81 98 LYS A O 1
ATOM 801 N N . THR A 1 99 ? 11.035 10.084 -23.749 1.00 90.88 99 THR A N 1
ATOM 802 C CA . THR A 1 99 ? 11.870 10.623 -24.835 1.00 90.88 99 THR A CA 1
ATOM 803 C C . THR A 1 99 ? 12.509 9.501 -25.653 1.00 90.88 99 THR A C 1
ATOM 805 O O . THR A 1 99 ? 12.556 9.575 -26.880 1.00 90.88 99 THR A O 1
ATOM 808 N N . LEU A 1 100 ? 12.970 8.439 -24.983 1.00 88.75 100 LEU A N 1
ATOM 809 C CA . LEU A 1 100 ? 13.577 7.270 -25.624 1.00 88.75 100 LEU A CA 1
ATOM 810 C C . LEU A 1 100 ? 12.533 6.334 -26.255 1.00 88.75 100 LEU A C 1
ATOM 812 O O . LEU A 1 100 ? 12.765 5.769 -27.324 1.00 88.75 100 LEU A O 1
ATOM 816 N N . GLY A 1 101 ? 11.382 6.155 -25.603 1.00 75.00 101 GLY A N 1
ATOM 817 C CA . GLY A 1 101 ? 10.287 5.309 -26.068 1.00 75.00 101 GLY A CA 1
ATOM 818 C C . GLY A 1 101 ? 9.189 6.138 -26.725 1.00 75.00 101 GLY A C 1
ATOM 819 O O . GLY A 1 101 ? 8.393 6.753 -26.027 1.00 75.00 101 GLY A O 1
ATOM 820 N N . LYS A 1 102 ? 9.093 6.105 -28.062 1.00 54.47 102 LYS A N 1
ATOM 821 C CA . LYS A 1 102 ? 8.159 6.920 -28.874 1.00 54.47 102 LYS A CA 1
ATOM 822 C C . LYS A 1 102 ? 6.656 6.840 -28.528 1.00 54.47 102 LYS A C 1
ATOM 824 O O . LYS A 1 102 ? 5.899 7.595 -29.126 1.00 54.47 102 LYS A O 1
ATOM 829 N N . SER A 1 103 ? 6.207 6.004 -27.590 1.00 55.22 103 SER A N 1
ATOM 830 C CA . SER A 1 103 ? 4.784 5.876 -27.241 1.00 55.22 103 SER A CA 1
ATOM 831 C C . SER A 1 103 ? 4.578 5.339 -25.817 1.00 55.22 103 SER A C 1
ATOM 833 O O . SER A 1 103 ? 4.316 4.154 -25.633 1.00 55.22 103 SER A O 1
ATOM 835 N N . PHE A 1 104 ? 4.651 6.202 -24.803 1.00 53.81 104 PHE A N 1
ATOM 836 C CA . PHE A 1 104 ? 4.013 5.943 -23.506 1.00 53.81 104 PHE A CA 1
ATOM 837 C C . PHE A 1 104 ? 2.799 6.864 -23.383 1.00 53.81 104 PHE A C 1
ATOM 839 O O . PHE A 1 104 ? 2.947 8.084 -23.311 1.00 53.81 104 PHE A O 1
ATOM 846 N N . VAL A 1 105 ? 1.601 6.281 -23.403 1.00 51.28 105 VAL A N 1
ATOM 847 C CA . VAL A 1 105 ? 0.363 6.979 -23.040 1.00 51.28 105 VAL A CA 1
ATOM 848 C C . VAL A 1 105 ? 0.150 6.729 -21.549 1.00 51.28 105 VAL A C 1
ATOM 850 O O . VAL A 1 105 ? 0.207 5.578 -21.117 1.00 51.28 105 VAL A O 1
ATOM 853 N N . SER A 1 106 ? 0.001 7.809 -20.780 1.00 49.91 106 SER A N 1
ATOM 854 C CA . SER A 1 106 ? -0.364 7.780 -19.357 1.00 49.91 106 SER A CA 1
ATOM 855 C C . SER A 1 106 ? -1.753 7.198 -19.146 1.00 49.91 106 SER A C 1
ATOM 857 O O . SER A 1 106 ? -2.645 7.620 -19.918 1.00 49.91 106 SER A O 1
#

Foldseek 3Di:
DDDDDDDPDDPVVVVVVCCVVCVVPDDPVDDDDDDPDFPDDPVNPPDDDDDDDPDDDDDDDDDDGDDPCVVVVVVPPVVVVCCQQVDDDPPHPVNVCCVVDVDDDD